Protein AF-A0A183ERI6-F1 (afdb_monomer)

pLDDT: mean 92.29, std 10.13, range [43.38, 98.25]

Structure (mmCIF, N/CA/C/O backbone):
data_AF-A0A183ERI6-F1
#
_entry.id   AF-A0A183ERI6-F1
#
loop_
_atom_site.group_PDB
_atom_site.id
_atom_site.type_symbol
_atom_site.label_atom_id
_atom_site.label_alt_id
_atom_site.label_comp_id
_atom_site.label_asym_id
_atom_site.label_entity_id
_atom_site.label_seq_id
_atom_site.pdbx_PDB_ins_code
_atom_site.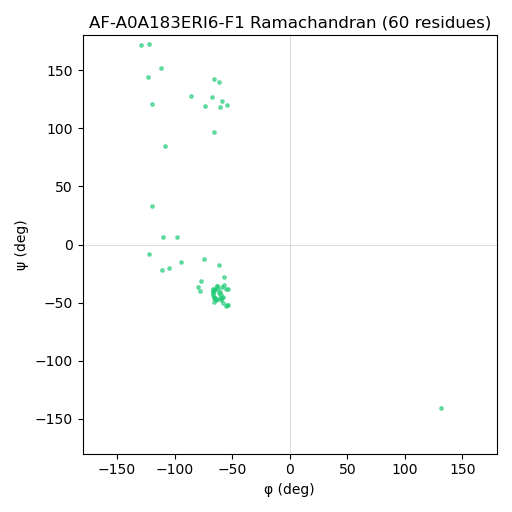Cartn_x
_atom_site.Cartn_y
_atom_site.Cartn_z
_atom_site.occupancy
_atom_site.B_iso_or_equiv
_atom_site.auth_seq_id
_atom_site.auth_comp_id
_atom_site.auth_asym_id
_atom_site.auth_atom_id
_atom_site.pdbx_PDB_model_num
ATOM 1 N N . MET A 1 1 ? -15.165 -5.805 7.749 1.00 72.00 1 MET A N 1
ATOM 2 C CA . MET A 1 1 ? -13.838 -6.412 7.531 1.00 72.00 1 MET A CA 1
ATOM 3 C C . MET A 1 1 ? -12.996 -5.471 6.685 1.0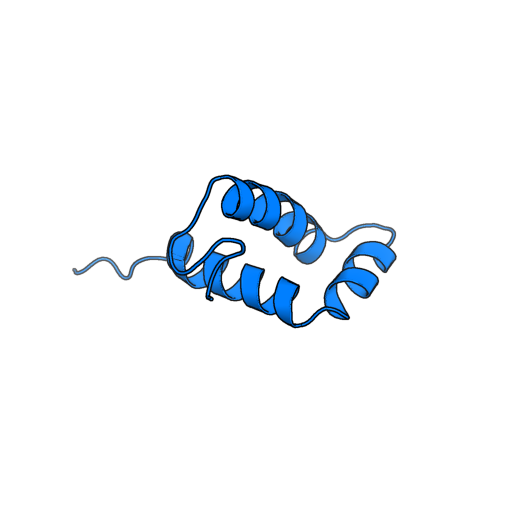0 72.00 1 MET A C 1
ATOM 5 O O . MET A 1 1 ? -12.999 -5.555 5.461 1.00 72.00 1 MET A O 1
ATOM 9 N N . ASN A 1 2 ? -12.344 -4.513 7.343 1.00 85.81 2 ASN A N 1
ATOM 10 C CA . ASN A 1 2 ? -11.428 -3.560 6.699 1.00 85.81 2 ASN A CA 1
ATOM 11 C C . ASN A 1 2 ? -9.956 -4.014 6.765 1.00 85.81 2 ASN A C 1
ATOM 13 O O .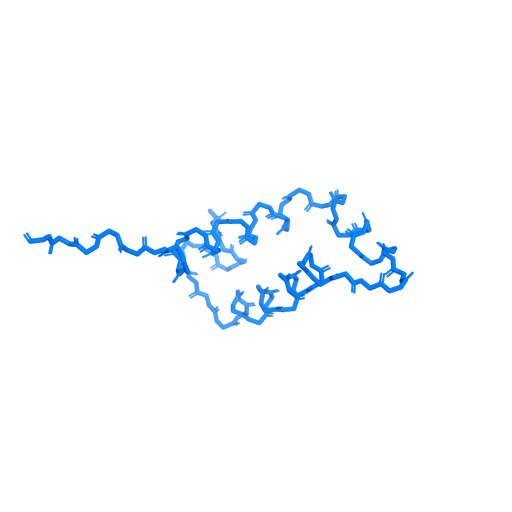 ASN A 1 2 ? -9.127 -3.499 6.015 1.00 85.81 2 ASN A O 1
ATOM 17 N N . TYR A 1 3 ? -9.679 -4.993 7.628 1.00 94.88 3 TYR A N 1
ATOM 18 C CA . TYR A 1 3 ? -8.380 -5.588 7.937 1.00 94.88 3 TYR A CA 1
ATOM 19 C C . TYR A 1 3 ? -8.482 -7.116 7.843 1.00 94.88 3 TYR A C 1
ATOM 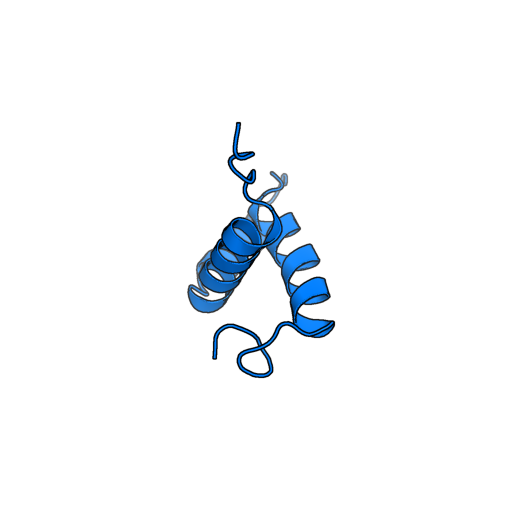21 O O . TYR A 1 3 ? -9.585 -7.662 7.726 1.00 94.88 3 TYR A O 1
ATOM 29 N N . PHE A 1 4 ? -7.352 -7.818 7.927 1.00 93.62 4 PHE A N 1
ATOM 30 C CA . PHE A 1 4 ? -7.305 -9.281 7.846 1.00 93.62 4 PHE A CA 1
ATOM 31 C C . PHE A 1 4 ? -8.066 -9.973 8.989 1.00 93.62 4 PHE A C 1
ATOM 33 O O . PHE A 1 4 ? -8.687 -11.010 8.765 1.00 93.62 4 PHE A O 1
ATOM 40 N N . LEU A 1 5 ? -8.044 -9.404 10.201 1.00 91.69 5 LEU A N 1
ATOM 41 C CA . LEU A 1 5 ? -8.623 -10.010 11.411 1.00 91.69 5 LEU A CA 1
ATOM 42 C C . LEU A 1 5 ? -9.732 -9.163 12.053 1.00 91.69 5 LEU A C 1
ATOM 44 O O . LEU A 1 5 ? -9.903 -9.174 13.271 1.00 91.69 5 LEU A O 1
ATOM 48 N N . GLY A 1 6 ? -10.511 -8.437 11.246 1.00 91.06 6 GLY A N 1
ATOM 49 C CA . GLY A 1 6 ? -11.669 -7.694 11.741 1.00 91.06 6 GLY A CA 1
ATOM 50 C C . GLY A 1 6 ? -11.731 -6.252 11.260 1.00 91.06 6 GLY A C 1
ATOM 51 O O . GLY A 1 6 ? -11.451 -5.929 10.101 1.00 91.06 6 GLY A O 1
ATOM 52 N N . ASP A 1 7 ? -12.140 -5.382 12.178 1.00 92.75 7 ASP A N 1
ATOM 53 C CA . ASP A 1 7 ? -12.337 -3.952 11.931 1.00 92.75 7 ASP A CA 1
ATOM 54 C C . ASP A 1 7 ? -11.287 -3.073 12.634 1.00 92.75 7 ASP A C 1
ATOM 56 O O . ASP A 1 7 ? -11.373 -1.850 12.576 1.00 92.75 7 ASP A O 1
ATOM 60 N N . SER A 1 8 ? -10.266 -3.678 13.250 1.00 93.00 8 SER A N 1
ATOM 61 C CA . SER A 1 8 ? -9.096 -2.982 13.801 1.00 93.00 8 SER A CA 1
ATOM 62 C C . SER A 1 8 ? -7.799 -3.523 13.193 1.00 93.00 8 SER A C 1
ATOM 64 O O . SER A 1 8 ? -7.724 -4.728 12.943 1.00 93.00 8 SER A O 1
ATOM 66 N N . PRO A 1 9 ? -6.788 -2.664 12.963 1.00 96.12 9 PRO A N 1
ATOM 67 C CA . PRO A 1 9 ? -5.494 -3.098 12.453 1.00 96.12 9 PRO A CA 1
ATOM 68 C C . PRO A 1 9 ? -4.783 -3.990 13.471 1.00 96.12 9 PRO A C 1
ATOM 70 O O . PRO A 1 9 ? -4.815 -3.739 14.677 1.00 96.12 9 PRO A O 1
ATOM 73 N N . THR A 1 10 ? -4.091 -5.001 12.967 1.00 96.88 10 THR A N 1
ATOM 74 C CA . THR A 1 10 ? -3.240 -5.900 13.748 1.00 96.88 10 THR A CA 1
ATOM 75 C C . THR A 1 10 ? -1.803 -5.876 13.227 1.00 96.88 10 THR A C 1
ATOM 77 O O . THR A 1 10 ? -1.512 -5.302 12.177 1.00 96.88 10 THR A O 1
ATOM 80 N N . GLU A 1 11 ? -0.884 -6.526 13.943 1.00 97.69 11 GLU A N 1
ATOM 81 C CA . GLU A 1 11 ? 0.503 -6.697 13.485 1.00 97.69 11 GLU A CA 1
ATOM 82 C C . GLU A 1 11 ? 0.573 -7.392 12.115 1.00 97.69 11 GLU A C 1
ATOM 84 O O . GLU A 1 11 ? 1.385 -7.021 11.266 1.00 97.69 11 GLU A O 1
ATOM 89 N N . LEU A 1 12 ? -0.343 -8.332 11.858 1.00 97.75 12 LEU A N 1
ATOM 90 C CA . LEU A 1 12 ? -0.464 -8.995 10.563 1.00 97.75 12 LEU A CA 1
ATOM 91 C C . LEU A 1 12 ? -0.741 -7.990 9.439 1.00 97.75 12 LEU A C 1
ATOM 93 O O . LEU A 1 12 ? -0.128 -8.085 8.380 1.00 97.75 12 LEU A O 1
ATOM 97 N N . ASP A 1 13 ? -1.630 -7.021 9.667 1.00 97.88 13 ASP A N 1
ATOM 98 C CA . ASP A 1 13 ? -1.952 -5.991 8.678 1.00 97.88 13 ASP A CA 1
ATOM 99 C C . ASP A 1 13 ? -0.744 -5.097 8.388 1.00 97.88 13 ASP A C 1
ATOM 101 O O . ASP A 1 13 ? -0.501 -4.760 7.232 1.00 97.88 13 ASP A O 1
ATOM 105 N N . ALA A 1 14 ? 0.041 -4.747 9.412 1.00 97.75 14 ALA A N 1
ATOM 106 C CA . ALA A 1 14 ? 1.247 -3.939 9.244 1.00 97.75 14 ALA A CA 1
ATOM 107 C C . ALA A 1 14 ? 2.316 -4.672 8.415 1.00 97.75 14 ALA A C 1
ATOM 109 O O . ALA A 1 14 ? 2.863 -4.102 7.468 1.00 97.75 14 ALA A O 1
ATOM 110 N N . LEU A 1 15 ? 2.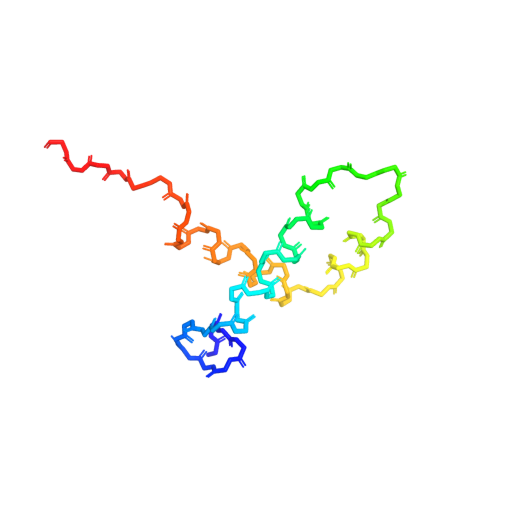572 -5.949 8.727 1.00 98.25 15 LEU A N 1
ATOM 111 C CA . LEU A 1 15 ? 3.509 -6.790 7.975 1.00 98.25 15 LEU A CA 1
ATOM 112 C C . LEU A 1 15 ? 3.036 -7.005 6.534 1.00 98.25 15 LEU A C 1
ATOM 114 O O . LEU A 1 15 ? 3.805 -6.816 5.589 1.00 98.25 15 LEU A O 1
ATOM 118 N N . ALA A 1 16 ? 1.759 -7.356 6.356 1.00 97.81 16 ALA A N 1
ATOM 119 C CA . ALA A 1 16 ? 1.165 -7.539 5.040 1.00 97.81 16 ALA A CA 1
ATOM 120 C C . ALA A 1 16 ? 1.248 -6.248 4.217 1.00 97.81 16 ALA A C 1
ATOM 122 O O . ALA A 1 16 ? 1.709 -6.282 3.080 1.00 97.81 16 ALA A O 1
ATOM 123 N N . PHE A 1 17 ? 0.868 -5.102 4.791 1.00 98.12 17 PHE A N 1
ATOM 124 C CA . PHE A 1 17 ? 0.958 -3.811 4.117 1.00 98.12 17 PHE A CA 1
ATOM 125 C C . PHE A 1 17 ? 2.389 -3.499 3.687 1.00 98.12 17 PHE A C 1
ATOM 127 O O . PHE A 1 17 ? 2.591 -3.206 2.515 1.00 98.12 17 PHE A O 1
ATOM 134 N N . GLY A 1 18 ? 3.373 -3.616 4.585 1.00 97.75 18 GLY A N 1
ATOM 135 C CA . GLY A 1 18 ? 4.771 -3.327 4.263 1.00 97.75 18 GLY A CA 1
ATOM 136 C C . GLY A 1 18 ? 5.253 -4.116 3.045 1.00 97.75 18 GLY A C 1
ATOM 137 O O . GLY A 1 18 ? 5.710 -3.530 2.068 1.00 97.75 18 GLY A O 1
ATOM 138 N N . HIS A 1 19 ? 5.064 -5.437 3.044 1.00 97.62 19 HIS A N 1
ATOM 139 C CA . HIS A 1 19 ? 5.487 -6.277 1.921 1.00 97.62 19 HIS A CA 1
ATOM 140 C C . HIS A 1 19 ? 4.716 -5.988 0.628 1.00 97.62 19 HIS A C 1
ATOM 142 O O . HIS A 1 19 ? 5.322 -5.807 -0.431 1.00 97.62 19 HIS A O 1
ATOM 148 N N . LEU A 1 20 ? 3.384 -5.944 0.697 1.00 97.75 20 LEU A N 1
ATOM 149 C CA . LEU A 1 20 ? 2.537 -5.762 -0.481 1.00 97.75 20 LEU A CA 1
ATOM 150 C C . LEU A 1 20 ? 2.727 -4.374 -1.097 1.00 97.75 20 LEU A C 1
ATOM 152 O O . LEU A 1 20 ? 2.854 -4.249 -2.312 1.00 97.75 20 LEU A O 1
ATOM 156 N N . TYR A 1 21 ? 2.793 -3.335 -0.270 1.00 97.44 21 TYR A N 1
ATOM 157 C CA . TYR A 1 21 ? 2.960 -1.964 -0.730 1.00 97.44 21 TYR A CA 1
ATOM 158 C C . TYR A 1 21 ? 4.332 -1.752 -1.372 1.00 97.44 21 TYR A C 1
ATOM 160 O O . TYR A 1 21 ? 4.405 -1.144 -2.439 1.00 97.44 21 TYR A O 1
ATOM 168 N N . THR A 1 22 ? 5.407 -2.326 -0.814 1.00 97.12 22 THR A N 1
ATOM 169 C CA . THR A 1 22 ? 6.733 -2.304 -1.455 1.00 97.12 22 THR A CA 1
ATOM 170 C C . THR A 1 22 ? 6.701 -2.947 -2.843 1.00 97.12 22 THR A C 1
ATOM 172 O O . THR A 1 22 ? 7.215 -2.358 -3.792 1.00 97.12 22 THR A O 1
ATOM 175 N N . ILE A 1 23 ? 6.052 -4.107 -2.994 1.00 96.44 23 ILE A N 1
ATOM 176 C CA . ILE A 1 23 ? 5.898 -4.790 -4.293 1.00 96.44 23 ILE A CA 1
ATOM 177 C C . ILE A 1 23 ? 5.083 -3.948 -5.291 1.00 96.44 23 ILE A C 1
ATOM 179 O O . ILE A 1 23 ? 5.332 -3.992 -6.497 1.00 96.44 23 ILE A O 1
ATOM 183 N N . LEU A 1 24 ? 4.079 -3.208 -4.813 1.00 95.69 24 LEU A N 1
ATOM 184 C CA . LEU A 1 24 ? 3.207 -2.394 -5.664 1.00 95.69 24 LEU A CA 1
ATOM 185 C C . LEU A 1 24 ? 3.852 -1.085 -6.124 1.00 95.69 24 LEU A C 1
ATOM 187 O O . LEU A 1 24 ? 3.511 -0.603 -7.204 1.00 95.69 24 LEU A O 1
ATOM 191 N N . THR A 1 25 ? 4.731 -0.506 -5.306 1.00 95.00 25 THR A N 1
ATOM 192 C CA . THR A 1 25 ? 5.275 0.846 -5.514 1.00 95.00 25 THR A CA 1
ATOM 193 C C . THR A 1 25 ? 6.707 0.869 -6.033 1.00 95.00 25 THR A C 1
ATOM 195 O O . THR A 1 25 ? 7.118 1.868 -6.617 1.00 95.00 25 THR A O 1
ATOM 198 N N . THR A 1 26 ? 7.463 -0.218 -5.866 1.00 95.12 26 THR A N 1
ATOM 199 C CA . THR A 1 26 ? 8.837 -0.310 -6.374 1.00 95.12 26 THR A CA 1
ATOM 200 C C . THR A 1 26 ? 8.834 -0.766 -7.828 1.00 95.12 26 THR A C 1
ATOM 202 O O . THR A 1 26 ? 8.275 -1.813 -8.154 1.00 95.12 26 THR A O 1
ATOM 205 N N . GLU A 1 27 ? 9.508 -0.022 -8.703 1.00 91.06 27 GLU A N 1
ATOM 206 C CA . GLU A 1 27 ? 9.807 -0.499 -10.053 1.00 91.06 27 GLU A CA 1
ATOM 207 C C . GLU A 1 27 ? 10.915 -1.552 -9.993 1.00 91.06 27 GLU A C 1
ATOM 209 O O . GLU A 1 27 ? 12.032 -1.292 -9.541 1.00 91.06 27 GLU A O 1
ATOM 214 N N . LEU A 1 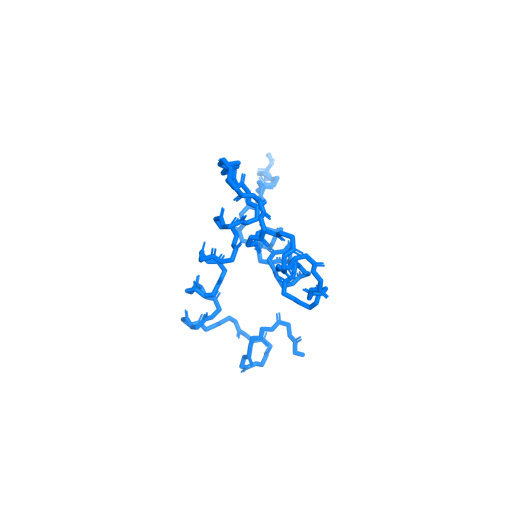28 ? 10.596 -2.761 -10.447 1.00 88.88 28 LEU A N 1
ATOM 215 C CA . LEU A 1 28 ? 11.532 -3.873 -10.527 1.00 88.88 28 LEU A CA 1
ATOM 216 C C . LEU A 1 28 ? 11.822 -4.201 -11.998 1.00 88.88 28 LEU A C 1
ATOM 218 O O . LEU A 1 28 ? 10.944 -4.040 -12.847 1.00 88.88 28 LEU A O 1
ATOM 222 N N . PRO A 1 29 ? 13.010 -4.748 -12.320 1.00 92.38 29 PRO A N 1
ATOM 223 C CA . PRO A 1 29 ? 13.316 -5.210 -13.676 1.00 92.38 29 PRO A CA 1
ATOM 224 C C . PRO A 1 29 ? 12.322 -6.257 -14.199 1.00 92.38 29 PRO A C 1
ATOM 226 O O . PRO A 1 29 ? 12.105 -6.360 -15.403 1.00 92.38 29 PRO A O 1
ATOM 229 N N . ASN A 1 30 ? 11.715 -7.030 -13.289 1.00 93.44 30 ASN A N 1
ATOM 230 C CA . ASN A 1 30 ? 10.610 -7.935 -13.576 1.00 93.44 30 ASN A CA 1
ATOM 231 C C . ASN A 1 30 ? 9.375 -7.524 -12.759 1.00 93.44 30 ASN A C 1
ATOM 233 O O . ASN A 1 30 ? 9.401 -7.537 -11.529 1.00 93.44 30 ASN A O 1
ATOM 237 N N . MET A 1 31 ? 8.281 -7.223 -13.459 1.00 94.56 31 MET A N 1
ATOM 238 C CA . MET A 1 31 ? 7.011 -6.785 -12.876 1.00 94.56 31 MET A CA 1
ATOM 239 C C . MET A 1 31 ? 5.981 -7.914 -12.723 1.00 94.56 31 MET A C 1
ATOM 241 O O . MET A 1 31 ? 4.839 -7.646 -12.353 1.00 94.56 31 MET A O 1
ATOM 245 N N . GLU A 1 32 ? 6.333 -9.177 -12.991 1.00 96.44 32 GLU A N 1
ATOM 246 C CA . GLU A 1 32 ? 5.414 -10.318 -12.854 1.00 96.44 32 GLU A CA 1
ATOM 247 C C . GLU A 1 32 ? 4.802 -10.417 -11.458 1.00 96.44 32 GLU A C 1
ATOM 249 O O . GLU A 1 32 ? 3.611 -10.695 -11.340 1.00 96.44 32 GLU A O 1
ATOM 254 N N . LEU A 1 33 ? 5.575 -10.132 -10.407 1.00 94.19 33 LEU A N 1
ATOM 255 C CA . LEU A 1 33 ? 5.077 -10.172 -9.034 1.00 94.19 33 LEU A CA 1
ATOM 256 C C . LEU A 1 33 ? 4.016 -9.089 -8.789 1.00 94.19 33 LEU A C 1
ATOM 258 O O . LEU A 1 33 ? 2.931 -9.382 -8.284 1.00 94.19 33 LEU A O 1
ATOM 262 N N . THR A 1 34 ? 4.283 -7.858 -9.226 1.00 96.44 34 THR A N 1
ATOM 263 C CA . THR A 1 34 ? 3.322 -6.749 -9.177 1.00 96.44 34 THR A CA 1
ATOM 264 C C . THR A 1 34 ? 2.078 -7.059 -10.013 1.00 96.44 34 THR A C 1
ATOM 266 O O . THR A 1 34 ? 0.956 -6.820 -9.570 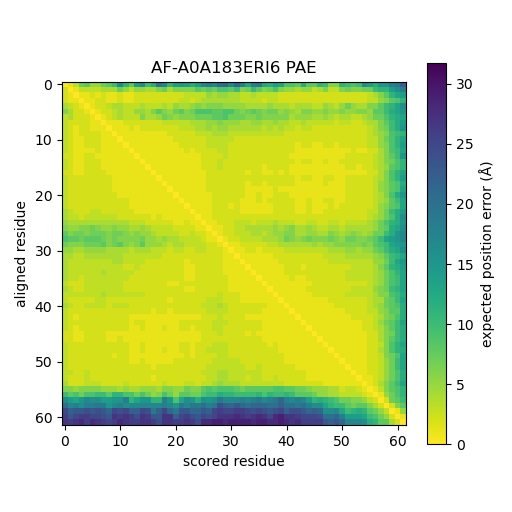1.00 96.44 34 THR A O 1
ATOM 269 N N . ASN A 1 35 ? 2.248 -7.641 -11.204 1.00 96.25 35 ASN A N 1
ATOM 270 C CA . ASN A 1 35 ? 1.147 -8.023 -12.088 1.00 96.25 35 ASN A CA 1
ATOM 271 C C . ASN A 1 35 ? 0.292 -9.144 -11.489 1.00 96.25 35 ASN A C 1
ATOM 273 O O . AS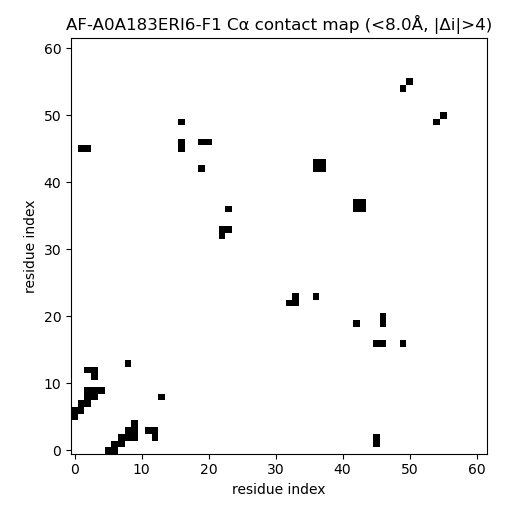N A 1 35 ? -0.934 -9.084 -11.566 1.00 96.25 35 ASN A O 1
ATOM 277 N N . CYS A 1 36 ? 0.914 -10.136 -10.848 1.00 96.62 36 CYS A N 1
ATOM 278 C CA . CYS A 1 36 ? 0.207 -11.168 -10.098 1.00 96.62 36 CYS A CA 1
ATOM 279 C C . CYS A 1 36 ? -0.613 -10.550 -8.967 1.00 96.62 36 CYS A C 1
ATOM 281 O O . CYS A 1 36 ? -1.791 -10.873 -8.831 1.00 96.62 36 CYS A O 1
ATOM 283 N N . LEU A 1 37 ? -0.023 -9.632 -8.198 1.00 96.69 37 LEU A N 1
ATOM 284 C CA . LEU A 1 37 ? -0.694 -8.995 -7.070 1.00 96.69 37 LEU A CA 1
ATOM 285 C C . LEU A 1 37 ? -1.881 -8.119 -7.504 1.00 96.69 37 LEU A C 1
ATOM 287 O O . LEU A 1 37 ? -2.937 -8.168 -6.881 1.00 96.69 37 LEU A O 1
ATOM 291 N N . ARG A 1 38 ? -1.759 -7.395 -8.624 1.00 96.06 38 ARG A N 1
ATOM 292 C CA . ARG A 1 38 ? -2.842 -6.572 -9.204 1.00 96.06 38 ARG A CA 1
ATOM 293 C C . ARG A 1 38 ? -4.083 -7.365 -9.621 1.00 96.06 38 ARG A C 1
ATOM 295 O O . ARG A 1 38 ? -5.144 -6.774 -9.788 1.00 96.06 38 ARG A O 1
ATOM 302 N N . ARG A 1 39 ? -3.985 -8.690 -9.773 1.00 97.62 39 ARG A N 1
ATOM 303 C CA . ARG A 1 39 ? -5.147 -9.557 -10.039 1.00 97.62 39 ARG A CA 1
ATOM 304 C C . ARG A 1 39 ? -6.027 -9.774 -8.803 1.00 97.62 39 ARG A C 1
ATOM 306 O O . ARG A 1 39 ? -7.142 -10.267 -8.946 1.00 97.62 39 ARG A O 1
ATOM 313 N N . TYR A 1 40 ? -5.545 -9.410 -7.616 1.00 97.62 40 TYR A N 1
ATOM 314 C CA . TYR A 1 40 ? -6.250 -9.554 -6.345 1.00 97.62 40 TYR A CA 1
ATOM 315 C C . TYR A 1 40 ? -6.698 -8.182 -5.838 1.00 97.62 40 TYR A C 1
ATOM 317 O O . TYR A 1 40 ? -6.020 -7.547 -5.029 1.00 97.62 40 TYR A O 1
ATOM 325 N N . ALA A 1 41 ? -7.859 -7.732 -6.324 1.00 96.12 41 ALA A N 1
ATOM 326 C CA . ALA A 1 41 ? -8.408 -6.410 -6.012 1.00 96.12 41 ALA A CA 1
ATOM 327 C C . ALA A 1 41 ? -8.506 -6.150 -4.499 1.00 96.12 41 ALA A C 1
ATOM 329 O O . ALA A 1 41 ? -8.155 -5.071 -4.030 1.00 96.12 41 ALA A O 1
ATOM 330 N N . ASN A 1 42 ? -8.869 -7.172 -3.719 1.00 95.94 42 ASN A N 1
ATOM 331 C CA . ASN A 1 42 ? -8.954 -7.097 -2.262 1.00 95.94 42 ASN A CA 1
ATOM 332 C C . ASN A 1 42 ? -7.621 -6.715 -1.593 1.00 95.94 42 ASN A C 1
ATOM 334 O O . ASN A 1 42 ? -7.626 -5.985 -0.605 1.00 95.94 42 ASN A O 1
ATOM 338 N N . LEU A 1 43 ? -6.485 -7.183 -2.122 1.00 97.19 43 LEU A N 1
ATOM 339 C CA . LEU A 1 43 ? -5.158 -6.863 -1.588 1.00 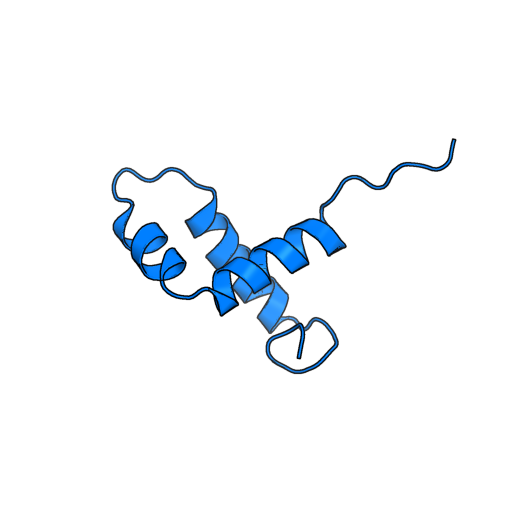97.19 43 LEU A CA 1
ATOM 340 C C . LEU A 1 43 ? -4.710 -5.461 -2.004 1.00 97.19 43 LEU A C 1
ATOM 342 O O . LEU A 1 43 ? -4.160 -4.722 -1.189 1.00 97.19 43 LEU A O 1
ATOM 346 N N . THR A 1 44 ? -4.987 -5.058 -3.247 1.00 97.06 44 THR A N 1
ATOM 347 C CA . THR A 1 44 ? -4.680 -3.695 -3.705 1.00 97.06 44 THR A CA 1
ATOM 348 C C . THR A 1 44 ? -5.530 -2.644 -2.992 1.00 97.06 44 THR A C 1
ATOM 350 O O . THR A 1 44 ? -5.003 -1.616 -2.574 1.00 97.06 44 THR A O 1
ATOM 353 N N . GLU A 1 45 ? -6.821 -2.912 -2.790 1.00 96.75 45 GLU A N 1
ATOM 354 C CA . GLU A 1 45 ? -7.735 -2.037 -2.046 1.00 96.75 45 GLU A CA 1
ATOM 355 C C . GLU A 1 45 ? -7.356 -1.963 -0.565 1.00 96.75 45 GLU A C 1
ATOM 357 O O . GLU A 1 45 ? -7.403 -0.887 0.034 1.00 96.75 45 GLU A O 1
ATOM 362 N N . PHE A 1 46 ? -6.931 -3.086 0.028 1.00 97.44 46 PHE A N 1
ATOM 363 C CA . PHE A 1 46 ? -6.355 -3.102 1.369 1.00 97.44 46 PHE A CA 1
ATOM 364 C C . PHE A 1 46 ? -5.162 -2.141 1.470 1.00 97.44 46 PHE A C 1
ATOM 366 O O . PHE A 1 46 ? -5.188 -1.245 2.313 1.00 97.44 46 PHE A O 1
ATOM 373 N N . CYS A 1 47 ? -4.174 -2.251 0.576 1.00 97.44 47 CYS A N 1
ATOM 374 C CA . CYS A 1 47 ? -3.015 -1.358 0.564 1.00 97.44 47 CYS A CA 1
ATOM 375 C C . CYS A 1 47 ? -3.403 0.119 0.402 1.00 97.44 47 CYS A C 1
ATOM 377 O O . CYS A 1 47 ? -2.922 0.958 1.159 1.00 97.44 47 CYS A O 1
ATOM 379 N N . GLN A 1 48 ? -4.303 0.439 -0.533 1.00 96.12 48 GLN A N 1
ATOM 380 C CA . GLN A 1 48 ? -4.776 1.813 -0.754 1.00 96.12 48 GLN A CA 1
ATOM 381 C C . GLN A 1 48 ? -5.469 2.402 0.481 1.00 96.12 48 GLN A C 1
ATOM 383 O O . GLN A 1 48 ? -5.275 3.572 0.811 1.00 96.12 48 GLN A O 1
ATOM 388 N N . ARG A 1 49 ? -6.280 1.599 1.179 1.00 96.25 49 ARG A N 1
ATOM 389 C CA . ARG A 1 49 ? -6.974 2.032 2.396 1.00 96.25 49 ARG A CA 1
ATOM 390 C C . ARG A 1 49 ? -5.993 2.325 3.530 1.00 96.25 49 ARG A C 1
ATOM 392 O O . ARG A 1 49 ? -6.130 3.366 4.166 1.00 96.25 49 ARG A O 1
ATOM 399 N N . ILE A 1 50 ? -5.008 1.453 3.759 1.00 96.56 50 ILE A N 1
ATOM 400 C CA . ILE A 1 50 ? -3.981 1.660 4.793 1.00 96.56 50 ILE A CA 1
ATOM 401 C C . ILE A 1 50 ? -3.134 2.901 4.483 1.00 96.56 50 ILE A C 1
ATOM 403 O O . ILE A 1 50 ? -2.964 3.748 5.358 1.00 96.56 50 ILE A O 1
ATOM 407 N N . ASP A 1 51 ? -2.672 3.049 3.239 1.00 95.94 51 ASP A N 1
ATOM 408 C CA . ASP A 1 51 ? -1.898 4.208 2.775 1.00 95.94 51 ASP A CA 1
ATOM 409 C C . ASP A 1 51 ? -2.643 5.525 3.044 1.00 95.94 51 ASP A C 1
ATOM 411 O O . ASP A 1 51 ? -2.154 6.411 3.749 1.00 95.94 51 ASP A O 1
ATOM 415 N N . LYS A 1 52 ? -3.905 5.600 2.604 1.00 94.56 52 LYS A N 1
ATOM 416 C CA . LYS A 1 52 ? -4.756 6.772 2.824 1.00 94.56 52 LYS A CA 1
ATOM 417 C C . LYS A 1 52 ? -5.028 7.049 4.303 1.00 94.56 52 LYS A C 1
ATOM 419 O O . LYS A 1 52 ? -5.127 8.206 4.698 1.00 94.56 52 LYS A O 1
ATOM 424 N N . GLN A 1 53 ? -5.226 6.015 5.113 1.00 94.06 53 GLN A N 1
ATOM 425 C CA . GLN A 1 53 ? -5.657 6.184 6.499 1.00 94.06 53 GLN A CA 1
ATOM 426 C C . GLN A 1 53 ? -4.508 6.558 7.442 1.00 94.06 53 GLN A C 1
ATOM 428 O O . GLN A 1 53 ? -4.722 7.330 8.377 1.00 94.06 53 GLN A O 1
ATOM 433 N N . TYR A 1 54 ? -3.312 6.011 7.219 1.00 94.69 54 TYR A N 1
ATOM 434 C CA . TYR A 1 54 ? -2.193 6.138 8.157 1.00 94.69 54 TYR A CA 1
ATOM 435 C C . TYR A 1 54 ? -1.043 7.004 7.640 1.00 94.69 54 TYR A C 1
ATOM 437 O O . TYR A 1 54 ? -0.284 7.523 8.457 1.00 94.69 54 TYR A O 1
ATOM 445 N N . PHE A 1 55 ? -0.924 7.188 6.321 1.00 93.44 55 PHE A N 1
ATOM 446 C CA . PHE A 1 55 ? 0.223 7.860 5.700 1.00 93.44 55 PHE A CA 1
ATOM 447 C C . PHE A 1 55 ? -0.152 9.087 4.859 1.00 93.44 55 PHE A C 1
ATOM 449 O O . PHE A 1 55 ? 0.737 9.843 4.467 1.00 93.44 55 PHE A O 1
ATOM 456 N N . ALA A 1 56 ? -1.444 9.342 4.615 1.00 90.06 56 ALA A N 1
ATOM 457 C CA . ALA A 1 56 ? -1.867 10.583 3.977 1.00 90.06 56 ALA A CA 1
ATOM 458 C C . ALA A 1 56 ? -1.472 11.801 4.835 1.00 90.06 56 ALA A C 1
ATOM 460 O O . ALA A 1 56 ? -1.612 11.759 6.064 1.00 90.06 56 ALA A O 1
ATOM 461 N N . PRO A 1 57 ? -1.011 12.902 4.211 1.00 86.06 57 PRO A N 1
ATOM 462 C CA . PRO A 1 57 ? -0.684 14.118 4.937 1.00 86.06 57 PRO A CA 1
ATOM 463 C C . PRO A 1 57 ? -1.930 14.603 5.676 1.00 86.06 57 PRO A C 1
ATOM 465 O O . PRO A 1 57 ? -2.985 14.821 5.074 1.00 86.06 57 PRO A O 1
ATOM 468 N N . LYS A 1 58 ? -1.814 14.767 6.994 1.00 78.00 58 LYS A N 1
ATOM 469 C CA . LYS A 1 58 ? -2.858 15.437 7.762 1.00 78.00 58 LYS A CA 1
ATOM 470 C C . LYS A 1 58 ? -2.848 16.891 7.319 1.00 78.00 58 LYS A C 1
ATOM 472 O O . LYS A 1 58 ? -1.798 17.522 7.285 1.00 78.00 58 LYS A O 1
ATOM 477 N N . SER A 1 59 ? -4.002 17.407 6.915 1.00 68.81 59 SER A N 1
ATOM 478 C CA . SER A 1 59 ? -4.167 18.847 6.774 1.00 68.81 59 SER A CA 1
ATOM 479 C C . SER A 1 59 ? -4.047 19.414 8.183 1.00 68.81 59 SER A C 1
ATOM 481 O O . SER A 1 59 ? -4.990 19.300 8.960 1.00 68.81 59 SER A O 1
ATOM 483 N N . ASP A 1 60 ? -2.857 19.890 8.545 1.00 67.62 60 ASP A N 1
ATOM 484 C CA . ASP A 1 60 ? -2.646 20.571 9.813 1.00 67.62 60 ASP A CA 1
ATOM 485 C C . ASP A 1 60 ? -3.652 21.724 9.898 1.00 67.62 60 ASP A C 1
ATOM 487 O O . ASP A 1 60 ? -3.718 22.588 9.016 1.00 67.62 60 ASP A O 1
ATOM 491 N N . GLU A 1 61 ? -4.494 21.677 10.928 1.00 56.97 61 GLU A N 1
ATOM 492 C CA . GLU A 1 61 ? -5.379 22.773 11.287 1.00 56.97 61 GLU A CA 1
ATOM 493 C C . GLU A 1 61 ? -4.494 23.982 11.610 1.00 56.97 61 GLU A C 1
ATOM 495 O O . GLU A 1 61 ? -3.598 23.907 12.454 1.00 56.97 61 GLU A O 1
ATOM 500 N N . LYS A 1 62 ? -4.679 25.043 10.826 1.00 43.38 62 LYS A N 1
ATOM 501 C CA . LYS A 1 62 ? -3.871 26.260 10.840 1.00 43.38 62 LYS A CA 1
ATOM 502 C C . LYS A 1 62 ? -4.247 27.173 12.001 1.00 43.38 62 LYS A C 1
ATOM 504 O O . LYS A 1 62 ? -5.465 27.324 12.242 1.00 43.38 62 LYS A O 1
#

Radius of gyration: 13.3 Å; Cα contacts (8 Å, |Δi|>4): 32; chains: 1; bounding box: 27×37×28 Å

Secondary structure (DSSP, 8-state):
--BTTBSS--HHHHHHHHHHHHHHHS--S--HHHHHHHT-HHHHHHHHHHIIIIISPP----

Sequence (62 aa):
MNYFLGDSPTELDALAFGHLYTILTTELPNMELTNCLRRYANLTEFCQRIDKQYFAPKSDEK

Nearest PDB structures (foldseek):
  1wr6-assembly3_C  TM=3.772E-01  e=5.039E+00  Homo sapiens

InterPro domains:
  IPR033468 Metaxin, glutathione S-transferase domain [PF17171] (2-50)
  IPR036282 Glutathione S-transferase, C-terminal domain superfamily [SSF47616] (2-52)
  IPR050931 Mitochondrial Protein Transport Metaxin [PTHR12289] (2-57)

Solvent-accessible surface area (backbone atoms only — not comparable to full-atom values): 3900 Å² total; per-residue (Å²): 114,77,39,91,85,34,84,56,86,49,73,67,45,55,55,48,40,55,56,54,44,49,50,69,70,53,91,54,102,67,53,64,66,40,55,59,48,66,74,38,59,72,59,52,51,44,41,54,52,51,46,59,73,76,66,51,83,74,80,74,86,126

Foldseek 3Di:
DLAPPDDDDDPVLVVLLVVLVCLCPDDDPDNVSNVVSVVPVSSVSSNVVCCCPPPPDDPPDD

Organism: NCBI:txid637853

Mean predicted aligned error: 4.45 Å